Protein AF-D0P496-F1 (afdb_monomer)

Mean predicted aligned error: 13.84 Å

Secondary structure (DSSP, 8-state):
--THHHHTHHHHSS---S-----PPPTT---S--S--HHHHHHHHTT---TTHHHHHHHHHHH-GGGTTT--HHHHHHHHHTSS---HHHHHHHHHHTTS-EEEEEE-TTS-EEEEEEE-S-----

pLDDT: mean 75.92, std 17.25, range [34.72, 96.19]

Solvent-accessible surface area (backbone atoms only — not comparable to full-atom values): 8246 Å² total; per-residue (Å²): 133,71,72,72,59,67,78,52,46,70,67,74,74,44,81,81,81,65,76,78,82,79,70,72,70,53,97,80,63,69,68,89,63,72,86,52,56,59,65,56,55,50,36,64,75,70,66,54,85,57,94,52,52,64,56,57,50,52,56,49,42,76,70,35,74,95,48,68,85,75,67,57,72,66,57,53,50,30,47,70,73,61,79,38,84,78,53,71,68,55,49,52,42,48,18,62,76,67,76,40,71,43,75,49,72,44,59,48,98,82,72,42,81,76,46,74,49,70,39,59,80,81,76,86,82,131

Sequence (126 aa):
MYDWHQQYQHIVDATDEREELCISTPGWYIPEDTRTSLFCCLRRSLGASDSDYVVSLTEYMQNLNDLTGLFDDEYIASLRSGELAPGELELFAASRMHDCDIEVVTLNNECRVISKYTYTLDGLHL

Structure (mmCIF, N/CA/C/O backbone):
data_AF-D0P496-F1
#
_entry.id   AF-D0P496-F1
#
loop_
_atom_site.group_PDB
_atom_site.id
_atom_site.type_symbol
_atom_site.label_atom_id
_atom_site.label_alt_id
_atom_site.label_comp_id
_atom_site.label_asym_id
_atom_site.label_entity_id
_atom_site.label_seq_id
_atom_site.pdbx_PDB_ins_code
_atom_site.Cartn_x
_atom_site.Cartn_y
_atom_site.Cartn_z
_atom_site.occupancy
_atom_site.B_iso_or_equiv
_atom_site.auth_seq_id
_atom_site.auth_comp_id
_atom_site.auth_asym_id
_atom_site.auth_atom_id
_atom_site.pdbx_PDB_model_num
ATOM 1 N N . MET A 1 1 ? 30.149 6.828 -49.193 1.00 48.53 1 MET A N 1
ATOM 2 C CA 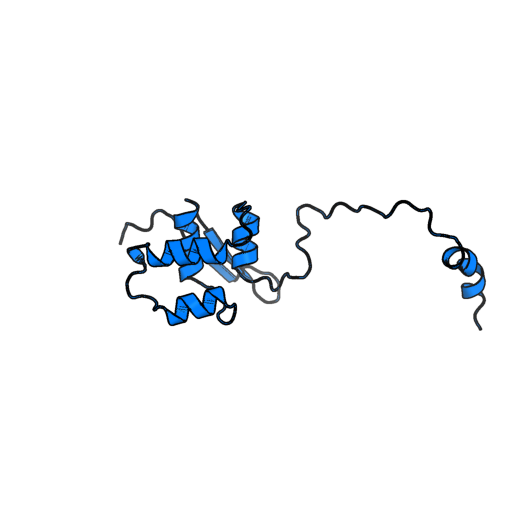. MET A 1 1 ? 28.731 6.746 -48.785 1.00 48.53 1 MET A CA 1
ATOM 3 C C . MET A 1 1 ? 28.299 5.335 -49.133 1.00 48.53 1 MET A C 1
ATOM 5 O O . MET A 1 1 ? 28.517 4.952 -50.270 1.00 48.53 1 MET A O 1
ATOM 9 N N . TYR A 1 2 ? 27.925 4.511 -48.155 1.00 50.78 2 TYR A N 1
ATOM 10 C CA . TYR A 1 2 ? 27.846 3.061 -48.359 1.00 50.78 2 TYR A CA 1
ATOM 11 C C . TYR A 1 2 ? 26.545 2.652 -49.074 1.00 50.78 2 TYR A C 1
ATOM 13 O O . TYR A 1 2 ? 25.465 3.041 -48.634 1.00 50.78 2 TYR A O 1
ATOM 21 N N . ASP A 1 3 ? 26.669 1.828 -50.122 1.00 56.44 3 ASP A N 1
ATOM 22 C CA . ASP A 1 3 ? 25.583 1.336 -50.998 1.00 56.44 3 ASP A CA 1
ATOM 23 C C . ASP A 1 3 ? 24.413 0.663 -50.264 1.00 56.44 3 ASP A C 1
ATOM 25 O O . ASP A 1 3 ? 23.310 0.565 -50.801 1.00 56.44 3 ASP A O 1
ATOM 29 N N . TRP A 1 4 ? 24.611 0.233 -49.014 1.00 53.78 4 TRP A N 1
ATOM 30 C CA . TRP A 1 4 ? 23.560 -0.413 -48.229 1.00 53.78 4 TRP A CA 1
ATOM 31 C C . TRP A 1 4 ? 22.344 0.498 -48.012 1.00 53.78 4 TRP A C 1
ATOM 33 O O . TRP A 1 4 ? 21.225 0.004 -47.960 1.00 53.78 4 TRP A O 1
ATOM 43 N N . HIS A 1 5 ? 22.530 1.821 -47.938 1.00 57.91 5 HIS A N 1
ATOM 44 C CA . HIS A 1 5 ? 21.433 2.761 -47.686 1.00 57.91 5 HIS A CA 1
ATOM 45 C C . HIS A 1 5 ? 20.454 2.881 -48.869 1.00 57.91 5 HIS A C 1
ATOM 47 O O . HIS A 1 5 ? 19.267 3.104 -48.648 1.00 57.91 5 HIS A O 1
ATOM 53 N N . GLN A 1 6 ? 20.912 2.682 -50.114 1.00 66.44 6 GLN A N 1
ATOM 54 C CA . GLN A 1 6 ? 20.037 2.756 -51.294 1.00 66.44 6 GLN A CA 1
ATOM 55 C C . GLN A 1 6 ? 19.072 1.571 -51.382 1.00 66.44 6 GLN A C 1
ATOM 57 O O . GLN A 1 6 ? 17.928 1.743 -51.798 1.00 66.44 6 GLN A O 1
ATOM 62 N N . GLN A 1 7 ? 19.498 0.375 -50.959 1.00 66.69 7 GLN A N 1
ATOM 63 C CA . GLN A 1 7 ? 18.643 -0.814 -51.019 1.00 66.69 7 GLN A CA 1
ATOM 64 C C . GLN A 1 7 ? 17.414 -0.714 -50.114 1.00 66.69 7 GLN A C 1
ATOM 66 O O . GLN A 1 7 ? 16.390 -1.297 -50.451 1.00 66.69 7 GLN A O 1
ATOM 71 N N . TYR A 1 8 ? 17.475 0.043 -49.016 1.00 61.75 8 TYR A N 1
ATOM 72 C CA . TYR A 1 8 ? 16.378 0.147 -48.044 1.00 61.75 8 TYR A CA 1
ATOM 73 C C . TYR A 1 8 ? 15.602 1.466 -48.123 1.00 61.75 8 TYR A C 1
ATOM 75 O O . TYR A 1 8 ? 14.649 1.655 -47.374 1.00 61.75 8 TYR A O 1
ATOM 83 N N . GLN A 1 9 ? 15.956 2.362 -49.047 1.00 65.50 9 GLN A N 1
ATOM 84 C CA . GLN A 1 9 ? 15.309 3.671 -49.174 1.00 65.50 9 GLN A CA 1
ATOM 85 C C . GLN A 1 9 ? 13.807 3.555 -49.503 1.00 65.50 9 GLN A C 1
ATOM 87 O O . GLN A 1 9 ? 12.995 4.318 -48.993 1.00 65.50 9 GLN A O 1
ATOM 92 N N . HIS A 1 10 ? 13.419 2.509 -50.238 1.00 62.72 10 HIS A N 1
ATOM 93 C CA . HIS A 1 10 ? 12.020 2.188 -50.543 1.00 62.72 10 HIS A CA 1
ATOM 94 C C . HIS A 1 10 ? 11.167 1.815 -49.313 1.00 62.72 10 HIS A C 1
ATOM 96 O O . HIS A 1 10 ? 9.945 1.791 -49.415 1.00 62.72 10 HIS A O 1
ATOM 102 N N . ILE A 1 11 ? 11.788 1.492 -48.171 1.00 63.56 11 ILE A N 1
ATOM 103 C CA . ILE A 1 11 ? 11.081 1.209 -46.911 1.00 63.56 11 ILE A CA 1
ATOM 104 C C . ILE A 1 11 ? 10.695 2.513 -46.208 1.00 63.56 11 ILE A C 1
ATOM 106 O O . ILE A 1 11 ? 9.681 2.555 -45.526 1.00 63.56 11 ILE A O 1
ATOM 110 N N . VAL A 1 12 ? 11.495 3.568 -46.381 1.00 60.91 12 VAL A N 1
ATOM 111 C CA . VAL A 1 12 ? 11.291 4.872 -45.734 1.00 60.91 12 VAL A CA 1
ATOM 112 C C . VAL A 1 12 ? 10.284 5.729 -46.507 1.00 60.91 12 VAL A C 1
ATOM 114 O O . VAL A 1 12 ? 9.505 6.451 -45.895 1.00 60.91 12 VAL A O 1
ATOM 117 N N . ASP A 1 13 ? 10.278 5.624 -47.839 1.00 57.72 13 ASP A N 1
ATOM 118 C CA . ASP A 1 13 ? 9.423 6.436 -48.719 1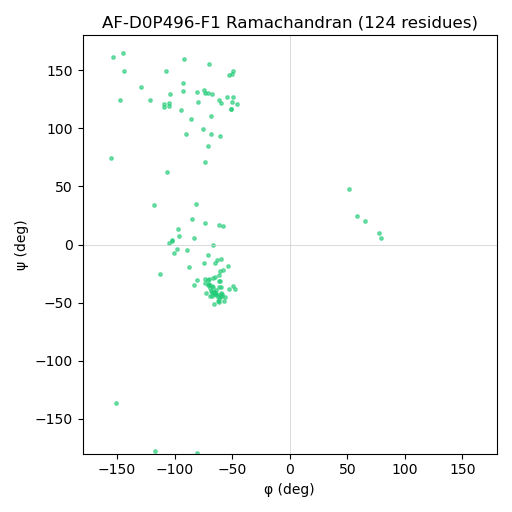.00 57.72 13 ASP A CA 1
ATOM 119 C C . ASP A 1 13 ? 8.042 5.809 -49.003 1.00 57.72 13 ASP A C 1
ATOM 121 O O . ASP A 1 13 ? 7.202 6.428 -49.660 1.00 57.72 13 ASP A O 1
ATOM 125 N N . ALA A 1 14 ? 7.784 4.584 -48.535 1.00 58.16 14 ALA A N 1
ATOM 126 C CA . ALA A 1 14 ? 6.465 3.970 -48.637 1.00 58.16 14 ALA A CA 1
ATOM 127 C C . ALA A 1 14 ? 5.565 4.519 -47.523 1.00 58.16 14 ALA A C 1
ATOM 129 O O . ALA A 1 14 ? 5.891 4.389 -46.345 1.00 58.16 14 ALA A O 1
ATOM 130 N N . THR A 1 15 ? 4.423 5.112 -47.883 1.00 56.94 15 THR A N 1
ATOM 131 C CA . THR A 1 15 ? 3.330 5.350 -46.933 1.00 56.94 15 THR A CA 1
ATOM 132 C C . THR A 1 15 ? 3.029 4.035 -46.223 1.00 56.94 15 THR A C 1
ATOM 134 O O . THR A 1 15 ? 2.698 3.045 -46.877 1.00 56.94 15 THR A O 1
ATOM 137 N N . ASP A 1 16 ? 3.245 4.014 -44.909 1.00 58.25 16 ASP A N 1
ATOM 138 C CA . ASP A 1 16 ? 3.187 2.808 -44.089 1.00 58.25 16 ASP A CA 1
ATOM 139 C C . ASP A 1 16 ? 1.733 2.331 -43.960 1.00 58.25 16 ASP A C 1
ATOM 141 O O . ASP A 1 16 ? 1.005 2.701 -43.046 1.00 58.25 16 ASP A O 1
ATOM 145 N N . GLU A 1 17 ? 1.279 1.565 -44.954 1.00 58.25 17 GLU A N 1
ATOM 146 C CA . GLU A 1 17 ? -0.017 0.874 -44.965 1.00 58.25 17 GLU A CA 1
ATOM 147 C C . GLU A 1 17 ? 0.040 -0.465 -44.208 1.00 58.25 17 GLU A C 1
ATOM 149 O O . GLU A 1 17 ? -0.910 -1.249 -44.250 1.00 58.25 17 GLU A O 1
ATOM 154 N N . ARG A 1 18 ? 1.165 -0.783 -43.551 1.00 62.53 18 ARG A N 1
ATOM 155 C CA . ARG A 1 18 ? 1.279 -2.010 -42.762 1.00 62.53 18 ARG A CA 1
ATOM 156 C C . ARG A 1 18 ? 0.416 -1.835 -41.522 1.00 62.53 18 ARG A C 1
ATOM 158 O O . ARG A 1 18 ? 0.517 -0.824 -40.834 1.00 62.53 18 ARG A O 1
ATOM 165 N N . GLU A 1 19 ? -0.433 -2.822 -41.242 1.00 53.06 19 GLU A N 1
ATOM 166 C CA . GLU A 1 19 ? -1.160 -2.878 -39.976 1.00 53.06 19 GLU A CA 1
ATOM 167 C C . GLU A 1 19 ? -0.151 -2.684 -38.840 1.00 53.06 19 GLU A C 1
ATOM 169 O O . GLU A 1 19 ? 0.838 -3.424 -38.762 1.00 53.06 19 GLU A O 1
ATOM 174 N N . GLU A 1 20 ? -0.375 -1.667 -37.997 1.00 51.50 20 GLU A N 1
ATOM 175 C CA . GLU A 1 20 ? 0.368 -1.510 -36.752 1.00 51.50 20 GLU A CA 1
ATOM 176 C C . GLU A 1 20 ? 0.402 -2.881 -36.088 1.00 51.50 20 GLU A C 1
ATOM 178 O O . GLU A 1 20 ? -0.646 -3.486 -35.844 1.00 51.50 20 GLU A O 1
ATOM 183 N N . LEU A 1 21 ? 1.608 -3.404 -35.856 1.00 50.94 21 LEU A N 1
ATOM 184 C CA . LEU A 1 21 ? 1.783 -4.659 -35.147 1.00 50.94 21 LEU A CA 1
ATOM 185 C C . LEU A 1 21 ? 1.188 -4.464 -33.753 1.00 50.94 21 LEU A C 1
ATOM 187 O O . LEU A 1 21 ? 1.856 -3.994 -32.834 1.00 50.94 21 LEU A O 1
ATOM 191 N N . CYS A 1 22 ? -0.084 -4.827 -33.601 1.00 51.91 22 CYS A N 1
ATOM 192 C CA . CYS A 1 22 ? -0.768 -4.904 -32.328 1.00 51.91 22 CYS A CA 1
ATOM 193 C C . CYS A 1 22 ? -0.236 -6.154 -31.627 1.00 51.91 22 CYS A C 1
ATOM 195 O O . CYS A 1 22 ? -0.887 -7.196 -31.546 1.00 51.91 22 CYS A O 1
ATOM 197 N N . ILE A 1 23 ? 1.022 -6.076 -31.190 1.00 54.91 23 ILE A N 1
ATOM 198 C CA . ILE A 1 23 ? 1.614 -7.068 -30.313 1.00 54.91 23 ILE A CA 1
ATOM 199 C C . ILE A 1 23 ? 0.880 -6.882 -28.994 1.00 54.91 23 ILE A C 1
ATOM 201 O O . ILE A 1 23 ? 1.219 -6.007 -28.198 1.00 54.91 23 ILE A O 1
ATOM 205 N N . SER A 1 24 ? -0.171 -7.672 -28.783 1.00 55.38 24 SER A N 1
ATOM 206 C CA . SER A 1 24 ? -0.805 -7.782 -27.478 1.00 55.38 24 SER A CA 1
ATOM 207 C C . SER A 1 24 ? 0.300 -8.080 -26.475 1.00 55.38 24 SER A C 1
ATOM 209 O O . SER A 1 24 ? 0.989 -9.100 -26.593 1.00 55.38 24 SER A O 1
ATOM 211 N N . THR A 1 25 ? 0.509 -7.159 -25.539 1.00 50.12 25 THR A N 1
ATOM 212 C CA . THR A 1 25 ? 1.553 -7.289 -24.533 1.00 50.12 25 THR A CA 1
ATOM 213 C C . THR A 1 25 ? 1.372 -8.630 -23.824 1.00 50.12 25 THR A C 1
ATOM 215 O O . THR A 1 25 ? 0.255 -8.916 -23.379 1.00 50.12 25 THR A O 1
ATOM 218 N N . PRO A 1 26 ? 2.413 -9.478 -23.744 1.00 53.66 26 PRO A N 1
ATOM 219 C CA . PRO A 1 26 ? 2.329 -10.747 -23.034 1.00 53.66 26 PRO A CA 1
ATOM 220 C C . PRO A 1 26 ? 1.743 -10.553 -21.630 1.00 53.66 26 PRO A C 1
ATOM 222 O O . PRO A 1 26 ? 1.984 -9.522 -21.015 1.00 53.66 26 PRO A O 1
ATOM 225 N N . GLY A 1 27 ? 1.034 -11.538 -21.072 1.00 51.53 27 GLY A N 1
ATOM 226 C CA . GLY A 1 27 ? 0.438 -11.409 -19.726 1.00 51.53 27 GLY A CA 1
ATOM 227 C C . GLY A 1 27 ? 1.446 -11.146 -18.592 1.00 51.53 27 GLY A C 1
ATOM 228 O O . GLY A 1 27 ? 1.053 -10.779 -17.493 1.00 51.53 27 GLY A O 1
ATOM 229 N N . TRP A 1 28 ? 2.743 -11.319 -18.866 1.00 47.62 28 TRP A N 1
ATOM 230 C CA . TRP A 1 28 ? 3.868 -11.007 -17.981 1.00 47.62 28 TRP A CA 1
ATOM 231 C C . TRP A 1 28 ? 4.568 -9.676 -18.312 1.00 47.62 28 TRP A C 1
ATOM 233 O O . TRP A 1 28 ? 5.455 -9.257 -17.572 1.00 47.62 28 TRP A O 1
ATOM 243 N N . TYR A 1 29 ? 4.216 -9.019 -19.421 1.00 45.44 29 TYR A N 1
ATOM 244 C CA . TYR A 1 29 ? 4.751 -7.713 -19.788 1.00 45.44 29 TYR A CA 1
ATOM 245 C C . TYR A 1 29 ? 4.088 -6.652 -18.916 1.00 45.44 29 TYR A C 1
ATOM 247 O O . TYR A 1 29 ? 2.961 -6.216 -19.150 1.00 45.44 29 TYR A O 1
ATOM 255 N N . ILE A 1 30 ? 4.817 -6.260 -17.882 1.00 51.91 30 ILE A N 1
ATOM 256 C CA . ILE A 1 30 ? 4.508 -5.103 -17.058 1.00 51.91 30 ILE A CA 1
ATOM 257 C C . ILE A 1 30 ? 5.325 -3.957 -17.671 1.00 51.91 30 ILE A C 1
ATOM 259 O O . ILE A 1 30 ? 6.554 -4.073 -17.701 1.00 51.91 30 ILE A O 1
ATOM 263 N N . PRO A 1 31 ? 4.686 -2.904 -18.222 1.00 47.06 31 PRO A N 1
ATOM 264 C CA . PRO A 1 31 ? 5.392 -1.769 -18.807 1.00 47.06 31 PRO A CA 1
ATOM 265 C C . PRO A 1 31 ? 6.454 -1.236 -17.850 1.00 47.06 31 PRO A C 1
ATOM 267 O O . PRO A 1 31 ? 6.248 -1.254 -16.639 1.00 47.06 31 PRO A O 1
ATOM 270 N N . GLU A 1 32 ? 7.551 -0.736 -18.415 1.00 43.78 32 GLU A N 1
ATOM 271 C CA . GLU A 1 32 ? 8.794 -0.262 -17.781 1.00 43.78 32 GLU A CA 1
ATOM 272 C C . GLU A 1 32 ? 8.652 0.875 -16.747 1.00 43.78 32 GLU A C 1
ATOM 274 O O . GLU A 1 32 ? 9.629 1.477 -16.317 1.00 43.78 32 GLU A O 1
ATOM 279 N N . ASP A 1 33 ? 7.439 1.123 -16.270 1.00 46.59 33 ASP A N 1
ATOM 280 C CA . ASP A 1 33 ? 7.191 1.808 -15.009 1.00 46.59 33 ASP A CA 1
ATOM 281 C C . ASP A 1 33 ? 7.663 0.954 -13.806 1.00 46.59 33 ASP A C 1
ATOM 283 O O . ASP A 1 33 ? 7.549 1.372 -12.666 1.00 46.59 33 ASP A O 1
ATOM 287 N N . THR A 1 34 ? 8.214 -0.249 -14.048 1.00 42.25 34 THR A N 1
ATOM 288 C CA . THR A 1 34 ? 8.632 -1.351 -13.147 1.00 42.25 34 THR A CA 1
ATOM 289 C C . THR A 1 34 ? 9.736 -1.056 -12.119 1.00 42.25 34 THR A C 1
ATOM 291 O O . THR A 1 34 ? 10.220 -1.971 -11.454 1.00 42.25 34 THR A O 1
ATOM 294 N N . ARG A 1 35 ? 10.038 0.218 -11.841 1.00 44.03 35 ARG A N 1
ATOM 295 C CA . ARG A 1 35 ? 10.339 0.650 -10.454 1.00 44.03 35 ARG A CA 1
ATOM 296 C C . ARG A 1 35 ? 9.045 0.974 -9.677 1.00 44.03 35 ARG A C 1
ATOM 298 O O . ARG A 1 35 ? 9.065 1.726 -8.707 1.00 44.03 35 ARG A O 1
ATOM 305 N N . THR A 1 36 ? 7.937 0.408 -10.149 1.00 56.44 36 THR A N 1
ATOM 306 C CA . THR A 1 36 ? 6.534 0.716 -9.877 1.00 56.44 36 THR A CA 1
ATOM 307 C C . THR A 1 36 ? 6.269 0.804 -8.390 1.00 56.44 36 THR A C 1
ATOM 309 O O . THR A 1 36 ? 6.563 -0.144 -7.660 1.00 56.44 36 THR A O 1
ATOM 312 N N . SER A 1 37 ? 5.672 1.916 -7.952 1.00 73.00 37 SER A N 1
ATOM 313 C CA . SER A 1 37 ? 5.230 2.069 -6.567 1.00 73.00 37 SER A CA 1
ATOM 314 C C . SER A 1 37 ? 4.352 0.881 -6.164 1.00 73.00 37 SER A C 1
ATOM 316 O O . SER A 1 37 ? 3.602 0.338 -6.982 1.00 73.00 37 SER A O 1
ATOM 318 N N . LEU A 1 38 ? 4.437 0.460 -4.902 1.00 81.62 38 LEU A N 1
ATOM 319 C CA . LEU A 1 38 ? 3.667 -0.670 -4.378 1.00 81.62 38 LEU A CA 1
ATOM 320 C C . LEU A 1 38 ? 2.171 -0.575 -4.729 1.00 81.62 38 LEU A C 1
ATOM 322 O O . LEU A 1 38 ? 1.543 -1.584 -5.036 1.00 81.62 38 LEU A O 1
ATOM 326 N N . PHE A 1 39 ? 1.607 0.636 -4.744 1.00 83.00 39 PHE A N 1
ATOM 327 C CA . PHE A 1 39 ? 0.213 0.870 -5.117 1.00 83.00 39 PHE A CA 1
ATOM 328 C C . PHE A 1 39 ? -0.119 0.420 -6.539 1.00 83.00 39 PHE A C 1
ATOM 330 O O . PHE A 1 39 ? -1.203 -0.115 -6.766 1.00 83.00 39 PHE A O 1
ATOM 337 N N . CYS A 1 40 ? 0.801 0.574 -7.495 1.00 81.19 40 CYS A N 1
ATOM 338 C CA . CYS A 1 40 ? 0.615 0.048 -8.844 1.00 81.19 40 CYS A CA 1
ATOM 339 C C . CYS A 1 40 ? 0.521 -1.480 -8.833 1.00 81.19 40 CYS A C 1
ATOM 341 O O . CYS A 1 40 ? -0.371 -2.031 -9.479 1.00 81.19 40 CYS A O 1
ATOM 343 N N . CYS A 1 41 ? 1.392 -2.152 -8.074 1.00 83.94 41 CYS A N 1
ATOM 344 C CA . CYS A 1 41 ? 1.364 -3.606 -7.921 1.00 83.94 41 CYS A CA 1
ATOM 345 C C . CYS A 1 41 ? 0.058 -4.071 -7.269 1.00 83.94 41 CYS A C 1
ATOM 347 O O . CYS A 1 41 ? -0.614 -4.946 -7.807 1.00 83.94 41 CYS A O 1
ATOM 349 N N . LEU A 1 42 ? -0.341 -3.449 -6.158 1.00 85.25 42 LEU A N 1
ATOM 350 C CA . LEU A 1 42 ? -1.564 -3.798 -5.436 1.00 85.25 42 LEU A CA 1
ATOM 351 C C . LEU A 1 42 ? -2.811 -3.597 -6.303 1.00 85.25 42 LEU A C 1
ATOM 353 O O . LEU A 1 42 ? -3.598 -4.524 -6.469 1.00 85.25 42 LEU A O 1
ATOM 357 N N . ARG A 1 43 ? -2.954 -2.428 -6.941 1.00 84.94 43 ARG A N 1
ATOM 358 C CA . ARG A 1 43 ? -4.102 -2.121 -7.805 1.00 84.94 43 ARG A CA 1
ATOM 359 C C . ARG A 1 43 ? -4.234 -3.113 -8.960 1.00 84.94 43 ARG A C 1
ATOM 361 O O . 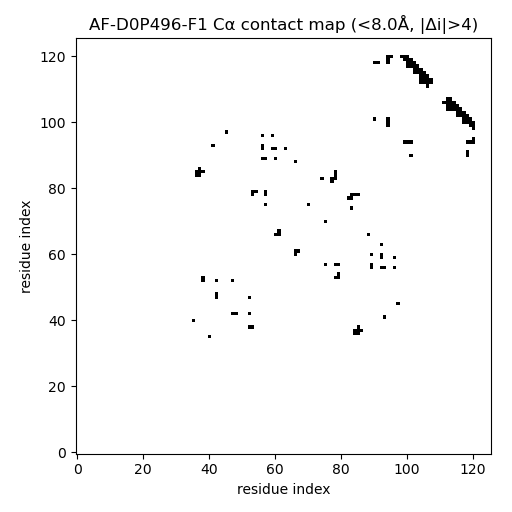ARG A 1 43 ? -5.335 -3.565 -9.262 1.00 84.94 43 ARG A O 1
ATOM 368 N N . ARG A 1 44 ? -3.117 -3.444 -9.619 1.00 81.81 44 ARG A N 1
ATOM 369 C CA . ARG A 1 44 ? -3.101 -4.363 -10.769 1.00 81.81 44 ARG A CA 1
ATOM 370 C C . ARG A 1 44 ? -3.403 -5.800 -10.357 1.00 81.81 44 ARG A C 1
ATOM 372 O O . ARG A 1 44 ? -4.182 -6.454 -11.042 1.00 81.81 44 ARG A O 1
ATOM 379 N N . SER A 1 45 ? -2.807 -6.273 -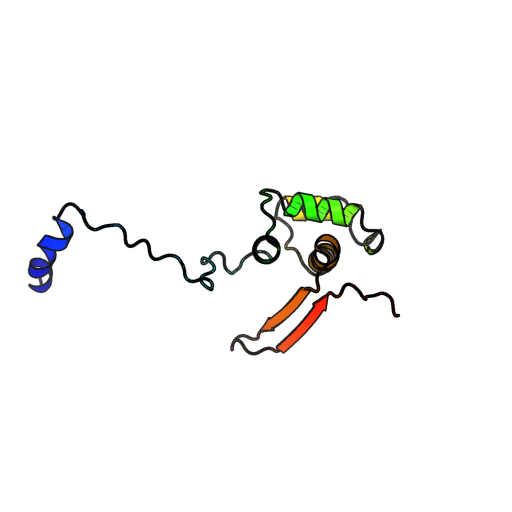9.266 1.00 80.00 45 SER A N 1
ATOM 380 C CA . SER A 1 45 ? -2.956 -7.659 -8.810 1.00 80.00 45 SER A CA 1
ATOM 381 C C . SER A 1 45 ? -4.323 -7.939 -8.193 1.00 80.00 45 SER A C 1
ATOM 383 O O . SER A 1 45 ? -4.846 -9.036 -8.354 1.00 80.00 45 SER A O 1
ATOM 385 N N . LEU A 1 46 ? -4.916 -6.952 -7.519 1.00 79.19 46 LEU A N 1
ATOM 386 C CA . LEU A 1 46 ? -6.177 -7.105 -6.785 1.00 79.19 46 LEU A CA 1
ATOM 387 C C . LEU A 1 46 ? -7.396 -6.666 -7.610 1.00 79.19 46 LEU A C 1
ATOM 389 O O . LEU A 1 46 ? -8.514 -6.626 -7.109 1.00 79.19 46 LEU A O 1
ATOM 393 N N . GLY A 1 47 ? -7.194 -6.349 -8.895 1.00 64.75 47 GLY A N 1
ATOM 394 C CA . GLY A 1 47 ? -8.281 -6.073 -9.836 1.00 64.75 47 GLY A CA 1
ATOM 395 C C . GLY A 1 47 ? -9.098 -4.821 -9.512 1.00 64.75 47 GLY A C 1
ATOM 396 O O . GLY A 1 47 ? -10.219 -4.690 -10.001 1.00 64.75 47 GLY A O 1
ATOM 397 N N . ALA A 1 48 ? -8.559 -3.896 -8.714 1.00 64.06 48 ALA A N 1
ATOM 398 C CA . ALA A 1 48 ? -9.246 -2.656 -8.394 1.00 64.06 48 ALA A CA 1
ATOM 399 C C . ALA A 1 48 ? -9.336 -1.782 -9.656 1.00 64.06 48 ALA A C 1
ATOM 401 O O . ALA A 1 48 ? -8.332 -1.265 -10.153 1.00 64.06 48 ALA A O 1
ATOM 402 N N . SER A 1 49 ? -10.553 -1.627 -10.188 1.00 61.97 49 SER A N 1
ATOM 403 C CA . SER A 1 49 ? -10.847 -0.756 -11.334 1.00 61.97 49 SER A CA 1
ATOM 404 C C . SER A 1 49 ? -10.765 0.732 -10.993 1.00 61.97 49 SER A C 1
ATOM 406 O O . SER A 1 49 ? -10.842 1.562 -11.898 1.00 61.97 49 SER A O 1
ATOM 408 N N . ASP A 1 50 ? -10.636 1.067 -9.708 1.00 61.22 50 ASP A N 1
ATOM 409 C CA . ASP A 1 50 ? -10.647 2.443 -9.234 1.00 61.22 50 ASP A CA 1
ATOM 410 C C . ASP A 1 50 ? -9.412 3.216 -9.695 1.00 61.22 50 ASP A C 1
ATOM 412 O O . ASP A 1 50 ? -8.261 2.798 -9.507 1.00 61.22 50 ASP A O 1
ATOM 416 N N . SER A 1 51 ? -9.669 4.391 -10.275 1.00 65.81 51 SER A N 1
ATOM 417 C CA . SER A 1 51 ? -8.635 5.390 -10.553 1.00 65.81 51 SER A CA 1
ATOM 418 C C . SER A 1 51 ? -7.953 5.865 -9.268 1.00 65.81 51 SER A C 1
ATOM 420 O O . SER A 1 51 ? -6.790 6.260 -9.317 1.00 65.81 51 SER A O 1
ATOM 422 N N . ASP A 1 52 ? -8.634 5.729 -8.125 1.00 81.50 52 ASP A N 1
ATOM 423 C CA . ASP A 1 52 ? -8.268 6.362 -6.859 1.00 81.50 52 ASP A CA 1
ATOM 424 C C . ASP A 1 52 ? -7.941 5.328 -5.765 1.00 81.50 52 ASP A C 1
ATOM 426 O O . ASP A 1 52 ? -8.169 5.557 -4.581 1.00 81.50 52 ASP A O 1
ATOM 430 N N . TYR A 1 53 ? -7.355 4.186 -6.147 1.00 86.88 53 TYR A N 1
ATOM 431 C CA . TYR A 1 53 ? -6.987 3.091 -5.231 1.00 86.88 53 TYR A CA 1
ATOM 432 C C . TYR A 1 53 ? -6.244 3.551 -3.961 1.00 86.88 53 TYR A C 1
ATOM 434 O O . TYR A 1 53 ? -6.479 3.035 -2.870 1.00 86.88 53 TYR A O 1
ATOM 442 N N . VAL A 1 54 ? -5.355 4.542 -4.093 1.00 89.25 54 VAL A N 1
ATOM 443 C CA . VAL A 1 54 ? -4.596 5.112 -2.966 1.00 89.25 54 VAL A CA 1
ATOM 444 C C . VAL A 1 54 ? -5.523 5.791 -1.957 1.00 89.25 54 VAL A C 1
ATOM 446 O O . VAL A 1 54 ? -5.325 5.656 -0.750 1.00 89.25 54 VAL A O 1
ATOM 449 N N . VAL A 1 55 ? -6.556 6.493 -2.427 1.00 91.06 55 VAL A N 1
ATOM 450 C CA . VAL A 1 55 ? -7.552 7.136 -1.562 1.00 91.06 55 VAL A CA 1
ATOM 451 C C . VAL A 1 55 ? -8.332 6.067 -0.810 1.00 91.06 55 VAL A C 1
ATOM 453 O O . VAL A 1 55 ? -8.346 6.099 0.415 1.00 91.06 55 VAL A O 1
ATOM 456 N N . SER A 1 56 ? -8.868 5.066 -1.511 1.00 92.44 56 SER A N 1
ATOM 457 C CA . SER A 1 56 ? -9.647 3.991 -0.888 1.00 92.44 56 SER A CA 1
ATOM 458 C C . SER A 1 56 ? -8.842 3.225 0.165 1.00 92.44 56 SER A C 1
ATOM 460 O O . SER A 1 56 ? -9.342 2.956 1.256 1.00 92.44 56 SER A O 1
ATOM 462 N N . LEU A 1 57 ? -7.576 2.909 -0.128 1.00 92.31 57 LEU A N 1
ATOM 463 C CA . LEU A 1 57 ? -6.710 2.206 0.815 1.00 92.31 57 LEU A CA 1
ATOM 464 C C . LEU A 1 57 ? -6.376 3.067 2.038 1.00 92.31 57 LEU A C 1
ATOM 466 O O . LEU A 1 57 ? -6.444 2.582 3.162 1.00 92.31 57 LEU A O 1
ATOM 470 N N . THR A 1 58 ? -6.046 4.344 1.845 1.00 93.94 58 THR A N 1
ATOM 471 C CA . THR A 1 58 ? -5.724 5.242 2.968 1.00 93.94 58 THR A CA 1
ATOM 472 C C . THR A 1 58 ? -6.949 5.577 3.821 1.00 93.94 58 THR A C 1
ATOM 474 O O . THR A 1 58 ? -6.829 5.686 5.037 1.00 93.94 58 THR A O 1
ATOM 477 N N . GLU A 1 59 ? -8.142 5.682 3.228 1.00 94.81 59 GLU A N 1
ATOM 478 C CA . GLU A 1 59 ? -9.402 5.770 3.978 1.00 94.81 59 GLU A CA 1
ATOM 479 C C . GLU A 1 59 ? -9.664 4.494 4.781 1.00 94.81 59 GLU A C 1
ATOM 481 O O . GLU A 1 59 ? -10.046 4.562 5.949 1.00 94.81 59 GLU A O 1
ATOM 486 N N . TYR A 1 60 ? -9.422 3.321 4.190 1.00 94.56 60 TYR A N 1
ATOM 487 C CA . TYR A 1 60 ? -9.529 2.053 4.906 1.00 94.56 60 TYR A CA 1
ATOM 488 C C . TYR A 1 60 ? -8.547 1.991 6.084 1.00 94.56 60 TYR A C 1
ATOM 490 O O . TYR A 1 60 ? -8.950 1.654 7.195 1.00 94.56 60 TYR A O 1
ATOM 498 N N . MET A 1 61 ? -7.290 2.397 5.879 1.00 95.00 61 MET A N 1
ATOM 499 C CA . MET A 1 61 ? -6.274 2.473 6.934 1.00 95.00 61 MET A CA 1
ATOM 500 C C . MET A 1 61 ? -6.716 3.347 8.107 1.00 95.00 61 MET A C 1
ATOM 502 O O . MET A 1 61 ? -6.569 2.933 9.252 1.00 95.00 61 MET A O 1
ATOM 506 N N . GLN A 1 62 ? -7.281 4.531 7.840 1.00 94.94 62 GLN A N 1
ATOM 507 C CA . GLN A 1 62 ? -7.768 5.449 8.880 1.00 94.94 62 GLN A CA 1
ATOM 508 C C . GLN A 1 62 ? -8.887 4.843 9.740 1.00 94.94 62 GLN A C 1
ATOM 510 O O . GLN A 1 62 ? -9.052 5.231 10.894 1.00 94.94 62 GLN A O 1
ATOM 515 N N . ASN A 1 63 ? -9.641 3.885 9.194 1.00 94.81 63 ASN A N 1
ATOM 516 C CA . ASN A 1 63 ? -10.720 3.187 9.893 1.00 94.81 63 ASN A CA 1
ATOM 517 C C . ASN A 1 63 ? -10.297 1.819 10.458 1.00 94.81 63 ASN A C 1
ATOM 519 O O . ASN A 1 63 ? -11.095 1.150 11.120 1.00 94.81 63 ASN A O 1
ATOM 523 N N . LEU A 1 64 ? -9.064 1.378 10.198 1.00 93.12 64 LEU A N 1
ATOM 524 C CA . LEU A 1 64 ? -8.572 0.080 10.632 1.00 93.12 64 LEU A CA 1
ATOM 525 C C . LEU A 1 64 ? -8.010 0.175 12.054 1.00 93.12 64 LEU A C 1
ATOM 527 O O . LEU A 1 64 ? -6.919 0.697 12.273 1.00 93.12 64 LEU A O 1
ATOM 531 N N . ASN A 1 65 ? -8.741 -0.393 13.018 1.00 92.50 65 ASN A N 1
ATOM 532 C CA . ASN A 1 65 ? -8.386 -0.340 14.442 1.00 92.50 65 ASN A CA 1
ATOM 533 C C . ASN A 1 65 ? -6.952 -0.811 14.734 1.00 92.50 65 ASN A C 1
ATOM 535 O O . ASN A 1 65 ? -6.278 -0.190 15.555 1.00 92.50 65 ASN A O 1
ATOM 539 N N . ASP A 1 66 ? -6.480 -1.851 14.038 1.00 90.31 66 ASP A N 1
ATOM 540 C CA . ASP A 1 66 ? -5.122 -2.402 14.174 1.00 90.31 66 ASP A CA 1
ATOM 541 C C . ASP A 1 66 ? -4.013 -1.367 13.896 1.00 90.31 66 ASP A C 1
ATOM 543 O O . ASP A 1 66 ? -2.889 -1.537 14.361 1.00 90.31 66 ASP A O 1
ATOM 547 N N . LEU A 1 67 ? -4.314 -0.292 13.155 1.00 91.38 67 LEU A N 1
ATOM 548 C CA . LEU A 1 67 ? -3.360 0.766 12.813 1.00 91.38 67 LEU A CA 1
ATOM 549 C C . LEU A 1 67 ? -3.517 2.042 13.651 1.00 91.38 67 LEU A C 1
ATOM 551 O O . LEU A 1 67 ? -2.818 3.032 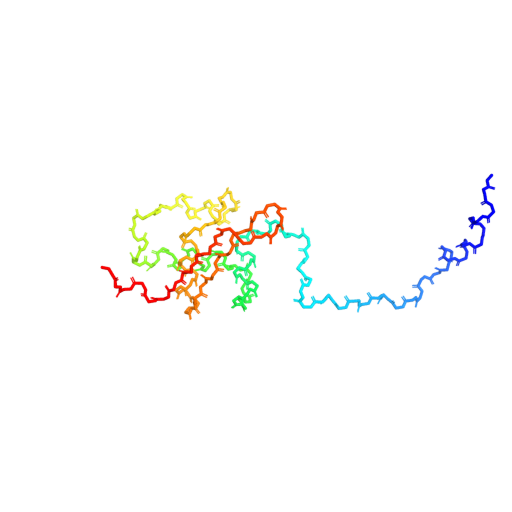13.422 1.00 91.38 67 LEU A O 1
ATOM 555 N N . THR A 1 68 ? -4.415 2.036 14.636 1.00 91.38 68 THR A N 1
ATOM 556 C CA . THR A 1 68 ? -4.696 3.215 15.463 1.00 91.38 68 THR A CA 1
ATOM 557 C C . THR A 1 68 ? -3.434 3.681 16.189 1.00 91.38 68 THR A C 1
ATOM 559 O O . THR A 1 68 ? -2.843 2.942 16.973 1.00 91.38 68 THR A O 1
ATOM 562 N N . GLY A 1 69 ? -3.039 4.936 15.959 1.00 91.81 69 GLY A N 1
ATOM 563 C CA . GLY A 1 69 ? -1.860 5.548 16.580 1.00 91.81 69 GLY A CA 1
ATOM 564 C C . GLY A 1 69 ? -0.519 5.169 15.943 1.00 91.81 69 GLY A C 1
ATOM 565 O O . GLY A 1 69 ? 0.513 5.572 16.474 1.00 91.81 69 GLY A O 1
ATOM 566 N N . LEU A 1 70 ? -0.514 4.424 14.830 1.00 93.06 70 LEU A N 1
ATOM 567 C CA . LEU A 1 70 ? 0.711 4.087 14.090 1.00 93.06 70 LEU A CA 1
ATOM 568 C C . LEU A 1 70 ? 1.104 5.139 13.044 1.00 93.06 70 LEU A C 1
ATOM 570 O O . LEU A 1 70 ? 2.259 5.176 12.626 1.00 93.06 70 LEU A O 1
ATOM 574 N N . PHE A 1 71 ? 0.166 5.990 12.633 1.00 92.19 71 PHE A N 1
ATOM 575 C CA . PHE A 1 71 ? 0.388 7.088 11.697 1.00 92.19 71 PHE A CA 1
ATOM 576 C C . PHE A 1 71 ? -0.491 8.293 12.059 1.00 92.19 71 PHE A C 1
ATOM 578 O O . PHE A 1 71 ? -1.441 8.173 12.836 1.00 92.19 71 PHE A O 1
ATOM 585 N N . ASP A 1 72 ? -0.172 9.451 11.487 1.00 93.81 72 ASP A N 1
ATOM 586 C CA . ASP A 1 72 ? -0.927 10.695 11.624 1.00 93.81 72 ASP A CA 1
ATOM 587 C C . ASP A 1 72 ? -1.496 11.173 10.274 1.00 93.81 72 ASP A C 1
ATOM 589 O O . ASP A 1 72 ? -1.372 10.513 9.237 1.00 93.81 72 ASP A O 1
ATOM 593 N N . ASP A 1 73 ? -2.162 12.327 10.284 1.00 94.81 73 ASP A N 1
ATOM 594 C CA . ASP A 1 73 ? -2.766 12.897 9.079 1.00 94.81 73 ASP A CA 1
ATOM 595 C C . ASP A 1 73 ? -1.715 13.341 8.043 1.00 94.81 73 ASP A C 1
ATOM 597 O O . ASP A 1 73 ? -1.986 13.303 6.840 1.00 94.81 73 ASP A O 1
ATOM 601 N N . GLU A 1 74 ? -0.512 13.733 8.483 1.00 96.19 74 GLU A N 1
ATOM 602 C CA . GLU A 1 74 ? 0.590 14.134 7.597 1.00 96.19 74 GLU A CA 1
ATOM 603 C C . GLU A 1 74 ? 1.127 12.933 6.809 1.00 96.19 74 GLU A C 1
ATOM 605 O O . GLU A 1 74 ? 1.360 13.032 5.599 1.00 96.19 74 GLU A O 1
ATOM 610 N N . TYR A 1 75 ? 1.234 11.773 7.459 1.00 93.44 75 TYR A N 1
ATOM 611 C CA . TYR A 1 75 ? 1.578 10.508 6.817 1.00 93.44 75 TYR A CA 1
ATOM 612 C C . TYR A 1 75 ? 0.594 10.152 5.694 1.00 93.44 75 TYR A C 1
ATOM 614 O O . TYR A 1 75 ? 1.002 9.879 4.562 1.00 93.44 75 TYR A O 1
ATOM 622 N N . ILE A 1 76 ? -0.714 10.226 5.971 1.00 94.62 76 ILE A N 1
ATOM 623 C CA . ILE A 1 76 ? -1.763 9.944 4.979 1.00 94.62 76 ILE A CA 1
ATOM 624 C C . ILE A 1 76 ? -1.725 10.950 3.824 1.00 94.62 76 ILE A C 1
ATOM 626 O O . ILE A 1 76 ? -1.840 10.556 2.659 1.00 94.62 76 ILE A O 1
ATOM 630 N N . ALA A 1 77 ? -1.542 12.239 4.120 1.00 94.00 77 ALA A N 1
ATOM 631 C CA . ALA A 1 77 ? -1.426 13.269 3.093 1.00 94.00 77 ALA A CA 1
ATOM 632 C C . ALA A 1 77 ? -0.226 13.013 2.164 1.00 94.00 77 ALA A C 1
ATOM 634 O O . ALA A 1 77 ? -0.383 13.077 0.944 1.00 94.00 77 ALA A O 1
ATOM 635 N N . SER A 1 78 ? 0.923 12.637 2.731 1.00 91.06 78 SER A N 1
ATOM 636 C CA . SER A 1 78 ? 2.158 12.344 1.992 1.00 91.06 78 SER A CA 1
ATOM 637 C C . SER A 1 78 ? 2.049 11.087 1.117 1.00 91.06 78 SER A C 1
ATOM 639 O O . SER A 1 78 ? 2.589 11.044 0.011 1.00 91.06 78 SER A O 1
ATOM 641 N N . LEU A 1 79 ? 1.323 10.055 1.570 1.00 90.06 79 LEU A N 1
ATOM 642 C CA . LEU A 1 79 ? 1.025 8.875 0.745 1.00 90.06 79 LEU A CA 1
ATOM 643 C C . LEU A 1 79 ? 0.134 9.228 -0.449 1.00 90.06 79 LEU A C 1
ATOM 645 O O . LEU A 1 79 ? 0.369 8.757 -1.562 1.00 90.06 79 LEU A O 1
ATOM 649 N N . ARG A 1 80 ? -0.887 10.065 -0.230 1.00 90.25 80 ARG A N 1
ATOM 650 C CA . ARG A 1 80 ? -1.825 10.493 -1.279 1.00 90.25 80 ARG A CA 1
ATOM 651 C C . ARG A 1 80 ? -1.181 11.430 -2.299 1.00 90.25 80 ARG A C 1
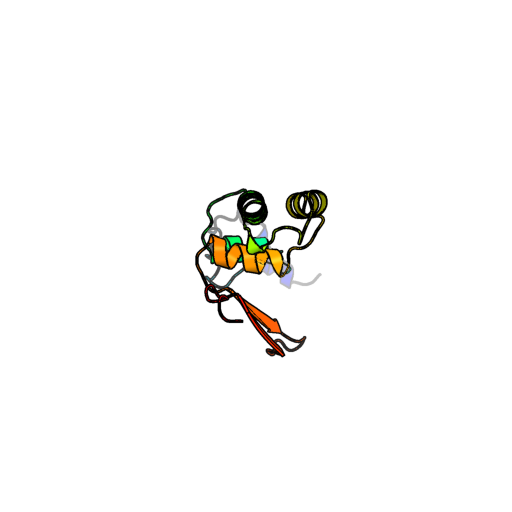ATOM 653 O O . ARG A 1 80 ? -1.528 11.355 -3.474 1.00 90.25 80 ARG A O 1
ATOM 660 N N . SER A 1 81 ? -0.257 12.293 -1.872 1.00 88.38 81 SER A N 1
ATOM 661 C CA . SER A 1 81 ? 0.511 13.173 -2.766 1.00 88.38 81 SER A CA 1
ATOM 662 C C . SER A 1 81 ? 1.597 12.426 -3.549 1.00 88.38 81 SER A C 1
ATOM 664 O O . SER A 1 81 ? 2.102 12.948 -4.543 1.00 88.38 81 SER A O 1
ATOM 666 N N . GLY A 1 82 ? 1.944 11.203 -3.129 1.00 86.06 82 GLY A N 1
ATOM 667 C CA . GLY A 1 82 ? 3.038 10.416 -3.697 1.00 86.06 82 GLY A CA 1
ATOM 668 C C . GLY A 1 82 ? 4.426 10.863 -3.228 1.00 86.06 82 GLY A C 1
ATOM 669 O O . GLY A 1 82 ? 5.427 10.397 -3.769 1.00 86.06 82 GLY A O 1
ATOM 670 N N . GLU A 1 83 ? 4.501 11.754 -2.237 1.00 86.62 83 GLU A N 1
ATOM 671 C CA . GLU A 1 83 ? 5.757 12.193 -1.617 1.00 86.62 83 GLU A CA 1
ATOM 672 C C . GLU A 1 83 ? 6.354 11.109 -0.715 1.00 86.62 83 GLU A C 1
ATOM 674 O O . GLU A 1 83 ? 7.576 11.009 -0.584 1.00 86.62 83 GLU A O 1
ATOM 679 N N . LEU A 1 84 ? 5.496 10.267 -0.130 1.00 86.62 84 LEU A N 1
ATOM 680 C CA . LEU A 1 84 ? 5.902 9.115 0.660 1.00 86.62 84 LEU A CA 1
ATOM 681 C C . LEU A 1 84 ? 5.709 7.817 -0.126 1.00 86.62 84 LEU A C 1
ATOM 683 O O . LEU A 1 84 ? 4.636 7.536 -0.661 1.00 86.62 84 LEU A O 1
ATOM 687 N N . ALA A 1 85 ? 6.759 6.997 -0.156 1.00 85.88 85 ALA A N 1
ATOM 688 C CA . ALA A 1 85 ? 6.666 5.654 -0.699 1.00 85.88 85 ALA A CA 1
ATOM 689 C C . ALA A 1 85 ? 5.921 4.735 0.289 1.00 85.88 85 ALA A C 1
ATOM 691 O O . ALA A 1 85 ? 6.265 4.715 1.472 1.00 85.88 85 ALA A O 1
ATOM 692 N N . PRO A 1 86 ? 4.945 3.948 -0.183 1.00 86.56 86 PRO A N 1
ATOM 693 C CA . PRO A 1 86 ? 4.241 2.978 0.650 1.00 86.56 86 PRO A CA 1
ATOM 694 C C . PRO A 1 86 ? 5.127 1.785 1.050 1.00 86.56 86 PRO A C 1
ATOM 696 O O . PRO A 1 86 ? 6.075 1.428 0.344 1.00 86.56 86 PRO A O 1
ATOM 699 N N . GLY A 1 87 ? 4.782 1.140 2.161 1.00 86.94 87 GLY A N 1
ATOM 700 C CA . GLY A 1 87 ? 5.509 0.038 2.780 1.00 86.94 87 GLY A CA 1
ATOM 701 C C . GLY A 1 87 ? 4.605 -0.919 3.563 1.00 86.94 87 GLY A C 1
ATOM 702 O O . GLY A 1 87 ? 3.562 -1.357 3.080 1.00 86.94 87 GLY A O 1
ATOM 703 N N . GLU A 1 88 ? 5.047 -1.316 4.758 1.00 89.06 88 GLU A N 1
ATOM 704 C CA . GLU A 1 88 ? 4.448 -2.428 5.513 1.00 89.06 88 GLU A CA 1
ATOM 705 C C . GLU A 1 88 ? 3.016 -2.152 5.991 1.00 89.06 88 GLU A C 1
ATOM 707 O O . GLU A 1 88 ? 2.188 -3.063 5.968 1.00 89.06 88 GLU A O 1
ATOM 712 N N . LEU A 1 89 ? 2.706 -0.912 6.388 1.00 90.81 89 LEU A N 1
ATOM 713 C CA . LEU A 1 89 ? 1.364 -0.538 6.848 1.00 90.81 89 LEU A CA 1
ATOM 714 C C . LEU A 1 89 ? 0.347 -0.630 5.705 1.00 90.81 89 LEU A C 1
ATOM 716 O O . LEU A 1 89 ? -0.746 -1.162 5.890 1.00 90.81 89 LEU A O 1
ATOM 720 N N . GLU A 1 90 ? 0.733 -0.201 4.503 1.00 92.06 90 GLU A N 1
ATOM 721 C CA . GLU A 1 90 ? -0.113 -0.280 3.311 1.00 92.06 90 GLU A CA 1
ATOM 722 C C . GLU A 1 90 ? -0.299 -1.727 2.851 1.00 92.06 90 GLU A C 1
ATOM 724 O O . GLU A 1 90 ? -1.396 -2.093 2.440 1.00 92.06 90 GLU A O 1
ATOM 729 N N . LEU A 1 91 ? 0.740 -2.567 2.945 1.00 90.75 91 LEU A N 1
ATOM 730 C CA . LEU A 1 91 ? 0.648 -4.007 2.664 1.00 90.75 91 LEU A CA 1
ATOM 731 C C . LEU A 1 91 ? -0.323 -4.705 3.616 1.00 90.75 91 LEU A C 1
ATOM 733 O O . LEU A 1 91 ? -1.186 -5.466 3.181 1.00 90.75 91 LE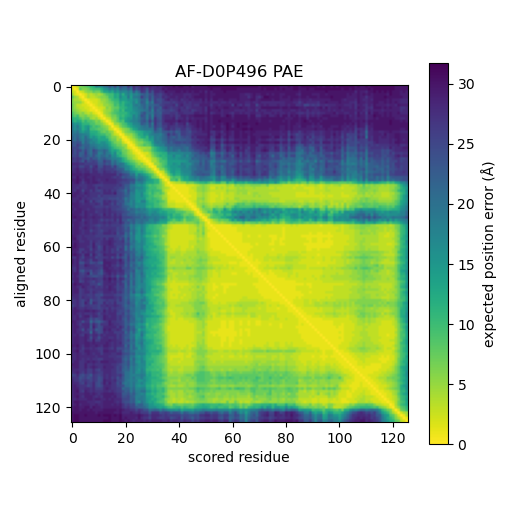U A O 1
ATOM 737 N N . PHE A 1 92 ? -0.202 -4.419 4.908 1.00 90.06 92 PHE A N 1
ATOM 738 C CA . PHE A 1 92 ? -1.066 -4.969 5.944 1.00 90.06 92 PHE A CA 1
ATOM 739 C C . PHE A 1 92 ? -2.521 -4.509 5.801 1.00 90.06 92 PHE A C 1
ATOM 741 O O . PHE A 1 92 ? -3.453 -5.296 5.970 1.00 90.06 92 PHE A O 1
ATOM 748 N N . ALA A 1 93 ? -2.733 -3.232 5.481 1.00 92.00 93 ALA A N 1
ATOM 749 C CA . ALA A 1 93 ? -4.064 -2.706 5.225 1.00 92.00 93 ALA A CA 1
ATOM 750 C C . ALA A 1 93 ? -4.657 -3.288 3.942 1.00 92.00 93 ALA A C 1
ATOM 752 O O . ALA A 1 93 ? -5.831 -3.643 3.925 1.00 92.00 93 ALA A O 1
ATOM 753 N N . ALA A 1 94 ? -3.852 -3.434 2.888 1.00 91.25 94 ALA A N 1
ATOM 754 C CA . ALA A 1 94 ? -4.301 -3.992 1.623 1.00 91.25 94 ALA A CA 1
ATOM 755 C C . ALA A 1 94 ? -4.697 -5.465 1.763 1.00 91.25 94 ALA A C 1
ATOM 757 O O . ALA A 1 94 ? -5.726 -5.851 1.215 1.00 91.25 94 ALA A O 1
ATOM 758 N N . SER A 1 95 ? -3.950 -6.273 2.525 1.00 90.56 95 SER A N 1
ATOM 759 C CA . SER A 1 95 ? -4.315 -7.679 2.740 1.00 90.56 95 SER A CA 1
ATOM 760 C C . SER A 1 95 ? -5.698 -7.803 3.385 1.00 90.56 95 SER A C 1
ATOM 762 O O . SER A 1 95 ? -6.523 -8.588 2.930 1.00 90.56 95 SER A O 1
ATOM 764 N N . ARG A 1 96 ? -5.999 -6.951 4.372 1.00 91.19 96 ARG A N 1
ATOM 765 C CA . ARG A 1 96 ? -7.305 -6.892 5.051 1.00 91.19 96 ARG A CA 1
ATOM 766 C C . ARG A 1 96 ? -8.413 -6.286 4.194 1.00 91.19 96 ARG A C 1
ATOM 768 O O . ARG A 1 96 ? -9.529 -6.793 4.203 1.00 91.19 96 ARG A O 1
ATOM 775 N N . MET A 1 97 ? -8.120 -5.214 3.460 1.00 91.75 97 MET A N 1
ATOM 776 C CA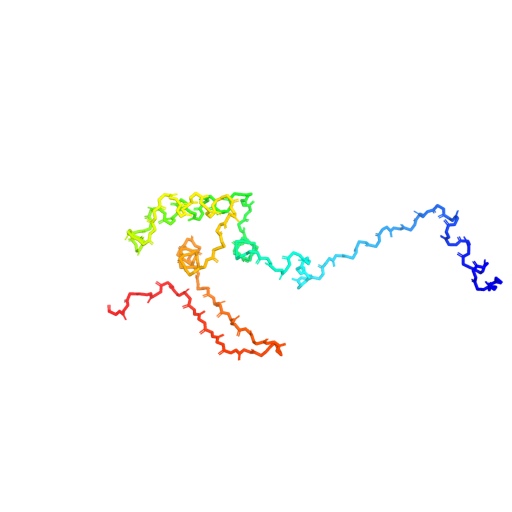 . MET A 1 97 ? -9.086 -4.544 2.585 1.00 91.75 97 MET A CA 1
ATOM 777 C C . MET A 1 97 ? -9.589 -5.486 1.485 1.00 91.75 97 MET A C 1
ATOM 779 O O . MET A 1 97 ? -10.763 -5.429 1.125 1.00 91.75 97 MET A O 1
ATOM 783 N N . HIS A 1 98 ? -8.706 -6.344 0.968 1.00 89.75 98 HIS A N 1
ATOM 784 C CA . HIS A 1 98 ? -9.002 -7.267 -0.133 1.00 89.75 98 HIS A CA 1
ATOM 785 C C . HIS A 1 98 ? -9.251 -8.708 0.305 1.00 89.75 98 HIS A C 1
ATOM 787 O O . HIS A 1 98 ? -9.467 -9.558 -0.555 1.00 89.75 98 HIS A O 1
ATOM 793 N N . ASP A 1 99 ? -9.237 -8.978 1.612 1.00 89.75 99 ASP A N 1
ATOM 794 C CA . ASP A 1 99 ? -9.439 -10.314 2.180 1.00 89.75 99 ASP A CA 1
ATOM 795 C C . ASP A 1 99 ? -8.519 -11.370 1.528 1.00 89.75 99 ASP A C 1
ATOM 797 O O . ASP A 1 99 ? -8.950 -12.442 1.100 1.00 89.75 99 ASP A O 1
ATOM 801 N N . CYS A 1 100 ? -7.224 -11.050 1.404 1.00 88.69 100 CYS A N 1
ATOM 802 C CA . CYS A 1 100 ? -6.245 -11.924 0.759 1.00 88.69 100 CYS A CA 1
ATOM 803 C C . CYS A 1 100 ? -4.867 -11.883 1.425 1.00 88.69 100 CYS A C 1
ATOM 805 O O . CYS A 1 100 ? -4.417 -10.836 1.890 1.00 88.69 100 CYS A O 1
ATOM 807 N N . ASP A 1 101 ? -4.140 -12.998 1.367 1.00 89.06 101 ASP A N 1
ATOM 808 C CA . ASP A 1 101 ? -2.740 -13.034 1.785 1.00 89.06 101 ASP A CA 1
ATOM 809 C C . ASP A 1 101 ? -1.849 -12.323 0.756 1.00 89.06 101 ASP A C 1
ATOM 811 O O . ASP A 1 101 ? -1.894 -12.623 -0.441 1.00 89.06 101 ASP A O 1
ATOM 815 N N . ILE A 1 102 ? -0.993 -11.408 1.220 1.00 87.81 102 ILE A N 1
ATOM 816 C CA . ILE A 1 102 ? -0.015 -10.721 0.367 1.00 87.81 102 ILE A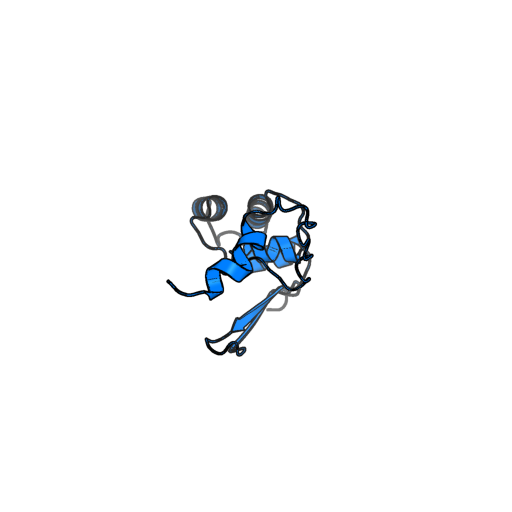 CA 1
ATOM 817 C C . ILE A 1 102 ? 1.385 -11.215 0.695 1.00 87.81 102 ILE A C 1
ATOM 819 O O . ILE A 1 102 ? 1.867 -11.078 1.815 1.00 87.81 102 ILE A O 1
ATOM 823 N N . GLU A 1 103 ? 2.069 -11.760 -0.301 1.00 89.12 103 GLU A N 1
ATOM 824 C CA . GLU A 1 103 ? 3.428 -12.265 -0.171 1.00 89.12 103 GLU A CA 1
ATOM 825 C C . GLU A 1 103 ? 4.431 -11.311 -0.825 1.00 89.12 103 GLU A C 1
ATOM 827 O O . GLU A 1 103 ? 4.374 -11.040 -2.024 1.00 89.12 103 GLU A O 1
ATOM 832 N N . VAL A 1 104 ? 5.384 -10.826 -0.033 1.00 85.69 104 VAL A N 1
ATOM 833 C CA . VAL A 1 104 ? 6.486 -9.978 -0.479 1.00 85.69 104 VAL A CA 1
ATOM 834 C C . VAL A 1 104 ? 7.762 -10.801 -0.521 1.00 85.69 104 VAL A C 1
ATOM 836 O O . VAL A 1 104 ? 8.232 -11.323 0.492 1.00 85.69 104 VAL A O 1
ATOM 839 N N . VAL A 1 105 ? 8.340 -10.897 -1.715 1.00 84.56 105 VAL A N 1
ATOM 840 C CA . VAL A 1 105 ? 9.592 -11.608 -1.971 1.00 84.56 105 VAL A CA 1
ATOM 841 C C . VAL A 1 105 ? 10.675 -10.586 -2.278 1.00 84.56 105 VAL A C 1
ATOM 843 O O . VAL A 1 105 ? 10.588 -9.859 -3.267 1.00 84.56 105 VAL A O 1
ATOM 846 N N . THR A 1 106 ? 11.718 -10.537 -1.452 1.00 81.62 106 THR A N 1
ATOM 847 C CA . THR A 1 106 ? 12.886 -9.699 -1.732 1.00 81.62 106 THR A CA 1
ATOM 848 C C . THR A 1 106 ? 13.927 -10.511 -2.485 1.00 81.62 106 THR A C 1
ATOM 850 O O . THR A 1 106 ? 14.282 -11.626 -2.090 1.00 81.62 106 THR A O 1
ATOM 853 N N . LEU A 1 107 ? 14.435 -9.929 -3.568 1.00 83.62 107 LEU A N 1
ATOM 854 C CA . LEU A 1 107 ? 15.490 -10.505 -4.389 1.00 83.62 107 LEU A CA 1
ATOM 855 C C . LEU A 1 107 ? 16.807 -9.751 -4.173 1.00 83.62 107 LEU A C 1
ATOM 857 O O . LEU A 1 107 ? 16.807 -8.547 -3.923 1.00 83.62 107 LEU A O 1
ATOM 861 N N . ASN A 1 108 ? 17.935 -10.447 -4.296 1.00 81.31 108 ASN A N 1
ATOM 862 C CA . ASN A 1 108 ? 19.237 -9.796 -4.424 1.00 81.31 108 ASN A CA 1
ATOM 863 C C . ASN A 1 108 ? 19.487 -9.316 -5.867 1.00 81.31 108 ASN A C 1
ATOM 865 O O . ASN A 1 108 ? 18.685 -9.539 -6.773 1.00 81.31 108 ASN A O 1
ATOM 869 N N . ASN A 1 109 ? 20.661 -8.724 -6.097 1.00 84.94 109 ASN A N 1
ATOM 870 C CA . ASN A 1 109 ? 21.087 -8.238 -7.416 1.00 84.94 109 ASN A CA 1
ATOM 871 C C . ASN A 1 109 ? 21.239 -9.343 -8.480 1.00 84.94 109 ASN A C 1
ATOM 873 O O . ASN A 1 109 ? 21.354 -9.038 -9.662 1.00 84.94 109 ASN A O 1
ATOM 877 N N . GLU A 1 110 ? 21.256 -10.614 -8.077 1.00 89.88 110 GLU A N 1
ATOM 878 C CA . GLU A 1 110 ? 21.292 -11.779 -8.968 1.00 89.88 110 GLU A CA 1
ATOM 879 C C . GLU A 1 110 ? 19.886 -12.367 -9.201 1.00 89.88 110 GLU A C 1
ATOM 881 O O . GLU A 1 110 ? 19.761 -13.496 -9.675 1.00 89.88 110 GLU A O 1
ATOM 886 N N . CYS A 1 111 ? 18.826 -11.640 -8.825 1.00 81.44 111 CYS A N 1
ATOM 887 C CA . CYS A 1 111 ? 17.431 -12.085 -8.872 1.00 81.44 111 CYS A CA 1
ATOM 888 C C . CYS A 1 111 ? 17.150 -13.352 -8.042 1.00 81.44 111 CYS A C 1
ATOM 890 O O . CYS A 1 111 ? 16.200 -14.087 -8.315 1.00 81.44 111 CYS A O 1
ATOM 892 N N . ARG A 1 112 ? 17.964 -13.630 -7.019 1.00 81.88 112 ARG A N 1
ATOM 893 C CA . ARG A 1 112 ? 17.748 -14.751 -6.097 1.00 81.88 112 ARG A CA 1
ATOM 894 C C . ARG A 1 112 ? 16.959 -14.288 -4.889 1.00 81.88 112 ARG A C 1
ATOM 896 O O . ARG A 1 112 ? 17.244 -13.228 -4.339 1.00 81.88 112 ARG A O 1
ATOM 903 N N . VAL A 1 113 ? 16.014 -15.116 -4.454 1.00 84.06 113 VAL A N 1
ATOM 904 C CA . VAL A 1 113 ? 15.229 -14.873 -3.240 1.00 84.06 113 VAL A CA 1
ATOM 905 C C . VAL A 1 113 ? 16.154 -14.823 -2.030 1.00 84.06 113 VAL A C 1
ATOM 907 O O . VAL A 1 113 ? 16.893 -15.773 -1.776 1.00 84.06 113 VAL A O 1
ATOM 910 N N . ILE A 1 114 ? 16.096 -13.718 -1.290 1.00 88.88 114 ILE A N 1
ATOM 911 C CA . ILE A 1 114 ? 16.829 -13.537 -0.031 1.00 88.88 114 ILE A CA 1
ATOM 912 C C . ILE A 1 114 ? 15.909 -13.454 1.180 1.00 88.88 114 ILE A C 1
ATOM 914 O O . ILE A 1 114 ? 16.329 -13.800 2.281 1.00 88.88 114 ILE A O 1
ATOM 918 N N . SER A 1 115 ? 14.659 -13.040 0.990 1.00 81.81 115 SER A N 1
ATOM 919 C CA . SER A 1 115 ? 13.653 -13.062 2.043 1.00 81.81 115 SER A CA 1
ATOM 920 C C . SER A 1 115 ? 12.253 -13.169 1.461 1.00 81.81 115 SER A C 1
ATOM 922 O O . SER A 1 115 ? 12.011 -12.930 0.273 1.00 81.81 115 SER A O 1
ATOM 924 N N . LYS A 1 116 ? 11.340 -13.582 2.334 1.00 88.00 116 LYS A N 1
ATOM 925 C CA . LYS A 1 116 ? 9.944 -13.818 2.029 1.00 88.00 116 LYS A CA 1
ATOM 926 C C . LYS A 1 116 ? 9.123 -13.469 3.263 1.00 88.00 116 LYS A C 1
ATOM 928 O O . LYS A 1 116 ? 9.387 -14.019 4.330 1.00 88.00 116 LYS A O 1
ATOM 933 N N . TYR A 1 117 ? 8.161 -12.573 3.106 1.00 84.00 117 TYR A N 1
ATOM 934 C CA . TYR A 1 117 ? 7.243 -12.152 4.159 1.00 84.00 117 TYR A CA 1
ATOM 935 C C . TYR A 1 117 ? 5.815 -12.259 3.646 1.00 84.00 117 TYR A C 1
ATOM 937 O O . TYR A 1 117 ? 5.542 -11.852 2.522 1.00 84.00 117 TYR A O 1
ATOM 945 N N . THR A 1 118 ? 4.912 -12.797 4.460 1.00 87.44 118 THR A N 1
ATOM 946 C CA . THR A 1 118 ? 3.502 -12.937 4.091 1.00 87.44 118 THR A CA 1
ATOM 947 C C . THR A 1 118 ? 2.645 -12.185 5.096 1.00 87.44 118 THR A C 1
ATOM 949 O O . THR A 1 118 ? 2.722 -12.437 6.296 1.00 87.44 118 THR A O 1
ATOM 952 N N . TYR A 1 119 ? 1.833 -11.264 4.591 1.00 83.69 119 TYR A N 1
ATOM 953 C CA . TYR A 1 119 ? 0.808 -10.545 5.331 1.00 83.69 119 TYR A CA 1
ATOM 954 C C . TYR A 1 119 ? -0.476 -11.357 5.233 1.00 83.69 119 TYR A C 1
ATOM 956 O O . TYR A 1 119 ? -1.185 -11.263 4.231 1.00 83.69 119 TYR A O 1
ATOM 964 N N . THR A 1 120 ? -0.730 -12.187 6.242 1.00 83.75 120 THR A N 1
ATOM 965 C CA . THR A 1 120 ? -1.917 -13.041 6.296 1.00 83.75 120 THR A CA 1
ATOM 966 C C . THR A 1 120 ? -3.072 -12.369 7.030 1.00 83.75 120 THR A C 1
ATOM 968 O O . THR A 1 120 ? -2.880 -11.442 7.827 1.00 83.75 120 THR A O 1
ATOM 971 N N . LEU A 1 121 ? -4.285 -12.857 6.780 1.00 75.31 121 LEU A N 1
ATOM 972 C CA . LEU A 1 121 ? -5.480 -12.460 7.533 1.00 75.31 121 LEU A CA 1
ATOM 973 C C . LEU A 1 121 ? -5.468 -13.009 8.972 1.00 75.31 121 LEU A C 1
ATOM 975 O O . LEU A 1 121 ? -5.940 -12.350 9.897 1.00 75.31 121 LEU A O 1
ATOM 979 N N . ASP A 1 122 ? -4.839 -14.170 9.181 1.00 61.88 122 ASP A N 1
ATOM 980 C CA . ASP A 1 122 ? -4.841 -14.931 10.442 1.00 61.88 122 ASP A CA 1
ATOM 981 C C . ASP A 1 122 ? -3.834 -14.430 11.503 1.00 61.88 122 ASP A C 1
ATOM 983 O O . ASP A 1 122 ? -3.278 -15.196 12.290 1.00 61.88 122 ASP A O 1
ATOM 987 N N . GLY A 1 123 ? -3.607 -13.119 11.575 1.00 52.59 123 GLY A N 1
ATOM 988 C CA . GLY A 1 123 ? -2.715 -12.482 12.553 1.00 52.59 123 GLY A CA 1
ATOM 989 C C . GLY A 1 123 ? -3.238 -12.404 13.999 1.00 52.59 123 GLY A C 1
ATOM 990 O O . GLY A 1 123 ? -2.727 -11.594 14.765 1.00 52.59 123 GLY A O 1
ATOM 991 N N . LEU A 1 124 ? -4.235 -13.205 14.397 1.00 45.09 124 LEU A N 1
ATOM 992 C CA . LEU A 1 124 ? -4.745 -13.305 15.776 1.00 45.09 124 LEU A CA 1
ATOM 993 C C . LEU A 1 124 ? -4.294 -14.618 16.438 1.00 45.09 124 LEU A C 1
ATOM 995 O O . LEU A 1 124 ? -5.105 -15.457 16.816 1.00 45.09 124 LEU A O 1
ATOM 999 N N . HIS A 1 125 ? -2.984 -14.797 16.597 1.00 36.84 125 HIS A N 1
ATOM 1000 C CA . HIS A 1 125 ? -2.441 -15.688 17.626 1.00 36.84 125 HIS A CA 1
ATOM 1001 C C . HIS A 1 125 ? -1.018 -15.269 18.017 1.00 36.84 125 HIS A C 1
ATOM 1003 O O . HIS A 1 125 ? -0.044 -15.932 17.669 1.00 36.84 125 HIS A O 1
ATOM 1009 N N . LEU A 1 126 ? -0.915 -14.176 18.776 1.00 34.72 126 LEU A N 1
ATOM 1010 C CA . LEU A 1 126 ? 0.158 -13.942 19.747 1.00 34.72 126 LEU A CA 1
ATOM 1011 C C . LEU A 1 126 ? -0.444 -13.335 21.016 1.00 34.72 126 LEU A C 1
ATOM 1013 O O . LEU A 1 126 ? -1.187 -12.339 20.889 1.00 34.72 126 LEU A O 1
#

Organism: Phytophthora infestans (strain T30-4) (NCBI:txid403677)

Nearest PDB structures (foldseek):
  6dx5-assembly1_A-2  TM=5.837E-01  e=8.515E-01  Farallon virus
  6b9t-assembly1_B  TM=3.904E-01  e=1.088E+00  Nitrosopumilus maritimus SCM1

Foldseek 3Di:
DDPVCVVCVVVVPDPPPDPDPPPPQPPPDDDPCVVPFVQVVLCVVLVPPDPQSLVVLLVLLVVDPVCPPVDDPVVSVCSSVVVDGDDDSSQLSSCVVSVHKDKDFDADPVRHTPDIDINHPPPPDD

Radius of gyration: 22.76 Å; Cα contacts (8 Å, |Δi|>4): 84; chains: 1; bounding box: 40×30×71 Å